Protein AF-A0A3M1N1X2-F1 (afdb_monomer)

Radius of gyration: 15.91 Å; Cα contacts (8 Å, |Δi|>4): 18; chains: 1; bounding box: 41×15×45 Å

Mean predicted aligned error: 8.95 Å

Solvent-accessible surface area (backbone atoms only — not comparable to full-atom values): 3959 Å² total; per-residue (Å²): 130,63,67,66,61,57,51,54,51,51,50,51,51,52,52,50,51,53,53,50,52,55,50,53,53,49,53,56,50,54,70,69,69,56,91,49,64,69,57,55,49,52,52,51,51,53,50,49,51,50,43,46,54,67,70,64,36,52,65,61,75,71,41,75,84,87,123

Sequence (67 aa):
MDDKKARAFRIGITVMLILAVLTIGEFYLGRAGAQWTAVFLAIALIKASLVVRDYMHIGRLFGEEEH

Secondary structure (DSSP, 8-state):
--HHHHHHHHHHHHHHHHHHHHHHHHHHHHHTT---HHHHHHHHHHHHHHIIIIIS-HHHHSS----

Nearest PDB structures (foldseek):
  7uq2-assembly1_E  TM=6.777E-01  e=6.251E+00  Tequatrovirus
  7n1p-assembly1_Lc  TM=5.536E-01  e=7.723E+00  Escherichia coli K-12
  6xz7-assembly1_Y  TM=5.534E-01  e=7.723E+00  Escherichia coli K-12
  7q4k-assembly1_BY  TM=5.479E-01  e=9.542E+00  Escherichia coli

Foldseek 3Di:
DDPVVVVLVVLVVVLVVVLVVLVVVVVVVVVVVDPPVVVVVVSVVVNVVSCCVNVVPVVVVPPDPPD

Structure (mmCIF, N/CA/C/O backbone):
data_AF-A0A3M1N1X2-F1
#
_entry.id   AF-A0A3M1N1X2-F1
#
loop_
_atom_site.group_PDB
_atom_site.id
_atom_site.type_symbol
_atom_site.label_atom_id
_atom_site.label_alt_id
_atom_site.label_comp_id
_atom_site.label_asym_id
_atom_site.label_entity_id
_atom_site.label_seq_id
_atom_site.pdbx_PDB_ins_code
_atom_site.Cartn_x
_atom_site.Cartn_y
_atom_site.Cartn_z
_atom_site.occupancy
_atom_site.B_iso_or_equiv
_atom_site.auth_seq_id
_atom_site.auth_comp_id
_atom_site.auth_asym_id
_atom_site.auth_atom_id
_atom_site.pdbx_PDB_model_num
ATOM 1 N N . MET A 1 1 ? -26.965 -9.418 13.532 1.00 50.97 1 MET A N 1
ATOM 2 C CA . MET A 1 1 ? -25.500 -9.223 13.476 1.00 50.97 1 MET A CA 1
ATOM 3 C C . MET A 1 1 ? -25.244 -7.747 13.710 1.00 50.97 1 MET A C 1
ATOM 5 O O . MET A 1 1 ? -25.640 -6.962 12.864 1.00 50.97 1 MET A O 1
ATOM 9 N N . ASP A 1 2 ? -24.680 -7.381 14.864 1.00 57.22 2 ASP A N 1
ATOM 10 C CA . ASP A 1 2 ? -24.390 -5.998 15.268 1.00 57.22 2 ASP A CA 1
ATOM 11 C C . ASP A 1 2 ? -23.783 -5.141 14.148 1.00 57.22 2 ASP A C 1
ATOM 13 O O . ASP A 1 2 ? -22.694 -5.439 13.643 1.00 57.22 2 ASP A O 1
ATOM 17 N N . ASP A 1 3 ? -24.444 -4.032 13.813 1.00 67.25 3 ASP A N 1
ATOM 18 C CA . ASP A 1 3 ? -24.021 -3.074 12.784 1.00 67.25 3 ASP A CA 1
ATOM 19 C C . ASP A 1 3 ? -22.577 -2.579 12.959 1.00 67.25 3 ASP A C 1
ATOM 21 O O . ASP A 1 3 ? -21.880 -2.322 11.971 1.00 67.25 3 ASP A O 1
ATOM 25 N N . LYS A 1 4 ? -22.086 -2.507 14.206 1.00 62.28 4 LYS A N 1
ATOM 26 C CA . LYS A 1 4 ? -20.686 -2.179 14.525 1.00 62.28 4 LYS A CA 1
ATOM 27 C C . LYS A 1 4 ? -19.705 -3.216 13.973 1.00 62.28 4 LYS A C 1
ATOM 29 O O . LYS A 1 4 ? -18.720 -2.840 13.337 1.00 62.28 4 LYS A O 1
ATOM 34 N N . LYS A 1 5 ? -19.984 -4.513 14.145 1.00 63.06 5 LYS A N 1
ATOM 35 C CA . LYS A 1 5 ? -19.128 -5.598 13.629 1.00 63.06 5 LYS A CA 1
ATOM 36 C C . LYS A 1 5 ? -19.149 -5.628 12.101 1.00 63.06 5 LYS A C 1
ATOM 38 O O . LYS A 1 5 ? -18.099 -5.739 11.474 1.00 63.06 5 LYS A O 1
ATOM 43 N N . ALA A 1 6 ? -20.323 -5.432 11.498 1.00 71.38 6 ALA A N 1
ATOM 44 C CA . ALA A 1 6 ? -20.463 -5.359 10.044 1.00 71.38 6 ALA A CA 1
ATOM 45 C C . ALA A 1 6 ? -19.739 -4.143 9.436 1.00 71.38 6 ALA A C 1
ATOM 47 O O . ALA A 1 6 ? -19.230 -4.208 8.318 1.00 71.38 6 ALA A O 1
ATOM 48 N N . ARG A 1 7 ? -19.685 -3.005 10.140 1.00 69.31 7 ARG A N 1
ATOM 49 C CA . ARG A 1 7 ? -18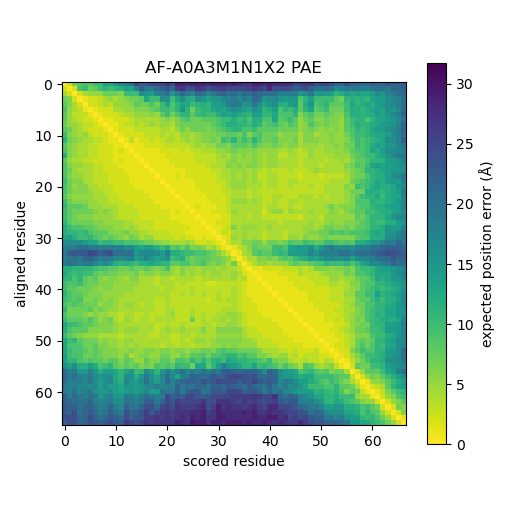.967 -1.805 9.679 1.00 69.31 7 ARG A CA 1
ATOM 50 C C . ARG A 1 7 ? -17.446 -1.972 9.784 1.00 69.31 7 ARG A C 1
ATOM 52 O O . ARG A 1 7 ? -16.758 -1.686 8.810 1.00 69.31 7 ARG A O 1
ATOM 59 N N . ALA A 1 8 ? -16.940 -2.522 10.889 1.00 70.25 8 ALA A N 1
ATOM 60 C CA . ALA A 1 8 ? -15.515 -2.833 11.048 1.00 70.25 8 ALA A CA 1
ATOM 61 C C . ALA A 1 8 ? -15.016 -3.842 9.997 1.00 70.25 8 ALA A C 1
ATOM 63 O O . ALA A 1 8 ? -13.964 -3.650 9.391 1.00 70.25 8 ALA A O 1
ATOM 64 N N . PHE A 1 9 ? -15.815 -4.874 9.710 1.00 72.94 9 PHE A N 1
ATOM 65 C CA . PHE A 1 9 ? -15.494 -5.871 8.688 1.00 72.94 9 PHE A CA 1
ATOM 66 C C . PHE A 1 9 ? -15.404 -5.266 7.276 1.00 72.94 9 PHE A C 1
ATOM 68 O O . PHE A 1 9 ? -14.487 -5.580 6.518 1.00 72.94 9 PHE A O 1
ATOM 75 N N . ARG A 1 10 ? -16.313 -4.339 6.939 1.00 77.06 10 ARG A N 1
ATOM 76 C CA . ARG A 1 10 ? -16.291 -3.612 5.657 1.00 77.06 10 ARG A CA 1
ATOM 77 C C . ARG A 1 10 ? -15.046 -2.737 5.502 1.00 77.06 10 ARG A C 1
ATOM 79 O O . ARG A 1 10 ? -14.474 -2.706 4.415 1.00 77.06 10 ARG A O 1
ATOM 86 N N . ILE A 1 11 ? -14.609 -2.065 6.569 1.00 80.31 11 ILE A N 1
ATOM 87 C CA . ILE A 1 11 ? -13.377 -1.257 6.563 1.00 80.31 11 ILE A CA 1
ATOM 88 C C . ILE A 1 11 ? -12.158 -2.154 6.317 1.00 80.31 11 ILE A C 1
ATOM 90 O O . ILE A 1 11 ? -11.392 -1.888 5.393 1.00 80.31 11 ILE A O 1
ATOM 94 N N . GLY A 1 12 ? -12.038 -3.264 7.056 1.00 79.38 12 GLY A N 1
ATOM 95 C CA . GLY A 1 12 ? -10.940 -4.220 6.879 1.00 79.38 12 GLY A CA 1
ATOM 96 C C . GLY A 1 12 ? -10.854 -4.774 5.452 1.00 79.38 12 GLY A C 1
ATOM 97 O O . GLY A 1 12 ? -9.784 -4.755 4.849 1.00 79.38 12 GLY A O 1
ATOM 98 N N . ILE A 1 13 ? -11.989 -5.178 4.867 1.00 83.06 13 ILE A N 1
ATOM 99 C CA . ILE A 1 13 ? -12.055 -5.641 3.469 1.00 83.06 13 ILE A CA 1
ATOM 100 C C . ILE A 1 13 ? -11.659 -4.540 2.483 1.00 83.06 13 ILE A C 1
ATOM 102 O O . ILE A 1 13 ? -10.931 -4.804 1.528 1.00 83.06 13 ILE A O 1
ATOM 106 N N . THR A 1 14 ? -12.118 -3.309 2.699 1.00 84.19 14 THR A N 1
ATOM 107 C CA . THR A 1 14 ? -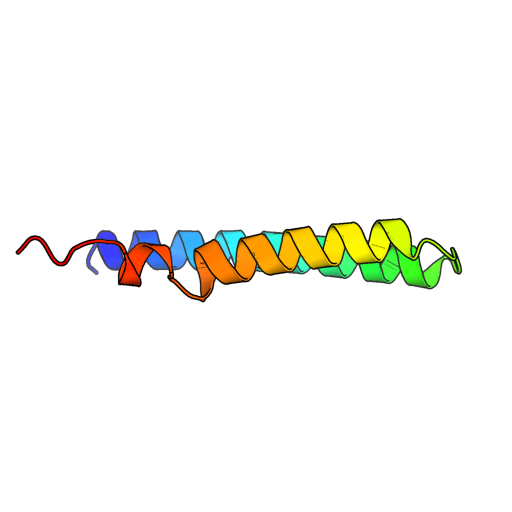11.821 -2.186 1.798 1.00 84.19 14 THR A CA 1
ATOM 108 C C . THR A 1 14 ? -10.321 -1.897 1.774 1.00 84.19 14 THR A C 1
ATOM 110 O O . THR A 1 14 ? -9.726 -1.766 0.706 1.00 84.19 14 THR A O 1
ATOM 113 N N . VAL A 1 15 ? -9.684 -1.874 2.945 1.00 84.81 15 VAL A N 1
ATOM 114 C CA . VAL A 1 15 ? -8.236 -1.667 3.079 1.00 84.81 15 VAL A CA 1
ATOM 115 C C . VAL A 1 15 ? -7.455 -2.837 2.485 1.00 84.81 15 VAL A C 1
ATOM 117 O O . VAL A 1 15 ? -6.479 -2.615 1.770 1.00 84.81 15 VAL A O 1
ATOM 120 N N . MET A 1 16 ? -7.911 -4.074 2.700 1.00 85.56 16 MET A N 1
ATOM 121 C CA . MET A 1 16 ? -7.319 -5.262 2.081 1.00 85.56 16 MET A CA 1
ATOM 122 C C . MET A 1 16 ? -7.328 -5.166 0.548 1.00 85.56 16 MET A C 1
ATOM 124 O O . MET A 1 16 ? -6.313 -5.444 -0.088 1.00 85.56 16 MET A O 1
ATOM 128 N N . LEU A 1 17 ? -8.442 -4.728 -0.049 1.00 90.81 17 LEU A N 1
ATOM 129 C CA . LEU A 1 17 ? -8.551 -4.536 -1.498 1.00 90.81 17 LEU A CA 1
ATOM 130 C C . LEU A 1 17 ? -7.591 -3.453 -2.006 1.00 90.81 17 LEU A C 1
ATOM 132 O O . LEU A 1 17 ? -6.920 -3.664 -3.014 1.00 90.81 17 LEU A O 1
ATOM 136 N N . ILE A 1 18 ? -7.466 -2.330 -1.292 1.00 88.94 18 ILE A N 1
ATOM 137 C CA . ILE A 1 18 ? -6.513 -1.264 -1.640 1.00 88.94 18 ILE A CA 1
ATOM 138 C C . ILE A 1 18 ? -5.076 -1.800 -1.619 1.00 88.94 18 ILE A C 1
ATOM 140 O O . ILE A 1 18 ? -4.333 -1.609 -2.581 1.00 88.94 18 ILE A O 1
ATOM 144 N N . LEU A 1 19 ? -4.688 -2.515 -0.557 1.00 89.06 19 LEU A N 1
ATOM 145 C CA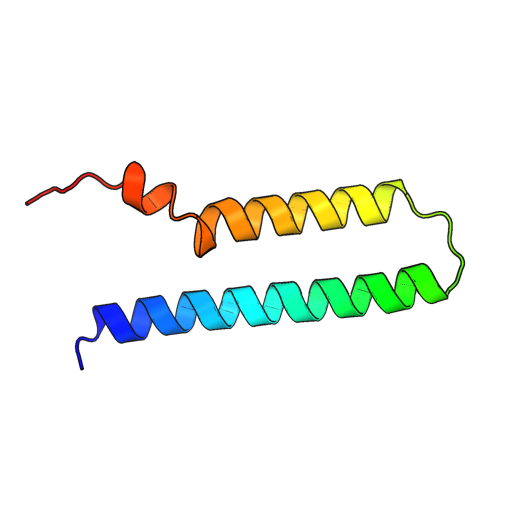 . LEU A 1 19 ? -3.354 -3.109 -0.430 1.00 89.06 19 LEU A CA 1
ATOM 146 C C . LEU A 1 19 ? -3.076 -4.144 -1.528 1.00 89.06 19 LEU A C 1
ATOM 148 O O . LEU A 1 19 ? -1.960 -4.198 -2.055 1.00 89.06 19 LEU A O 1
ATOM 152 N N . ALA A 1 20 ? -4.079 -4.942 -1.898 1.0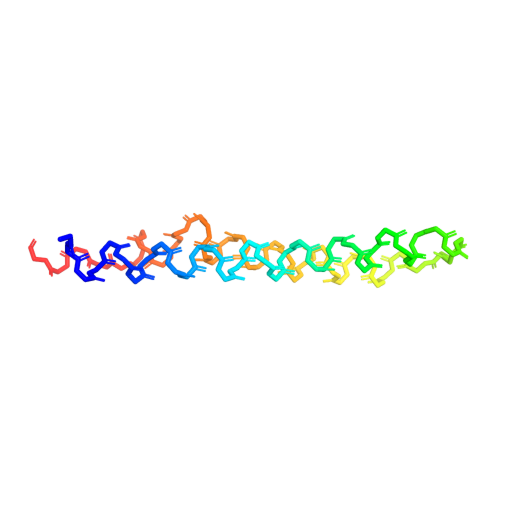0 90.75 20 ALA A N 1
ATOM 153 C CA . ALA A 1 20 ? -3.971 -5.920 -2.975 1.00 90.75 20 ALA A CA 1
ATOM 154 C C . ALA A 1 20 ? -3.701 -5.239 -4.325 1.00 90.75 20 ALA A C 1
ATOM 156 O O . ALA A 1 20 ? -2.747 -5.602 -5.011 1.00 90.75 20 ALA A O 1
ATOM 157 N N . VAL A 1 21 ? -4.47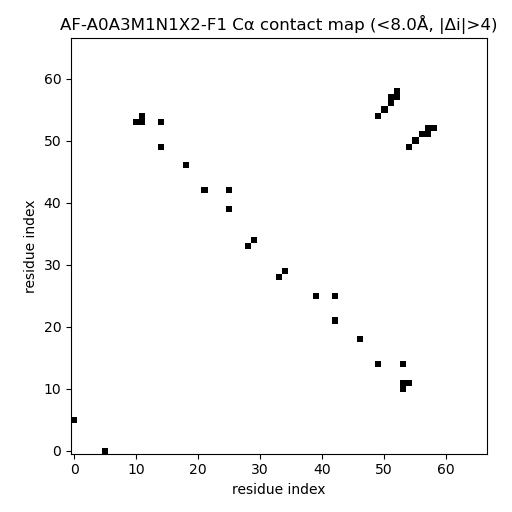0 -4.201 -4.671 1.00 93.44 21 VAL A N 1
ATOM 158 C CA . VAL A 1 21 ? -4.267 -3.425 -5.907 1.00 93.44 21 VAL A CA 1
ATOM 159 C C . VAL A 1 21 ? -2.882 -2.781 -5.933 1.00 93.44 21 VAL A C 1
ATOM 161 O O . VAL A 1 21 ? -2.178 -2.876 -6.937 1.00 93.44 21 VAL A O 1
ATOM 164 N N . LEU A 1 22 ? -2.450 -2.187 -4.817 1.00 89.25 22 LEU A N 1
ATOM 165 C CA . LEU A 1 22 ? -1.137 -1.548 -4.712 1.00 89.25 22 LEU A CA 1
ATOM 166 C C . LEU A 1 22 ? 0.010 -2.557 -4.912 1.00 89.25 22 LEU A C 1
ATOM 168 O O . LEU A 1 22 ? 1.012 -2.254 -5.551 1.00 89.25 22 LEU A O 1
ATOM 172 N N . THR A 1 23 ? -0.166 -3.784 -4.415 1.00 90.56 23 THR A N 1
ATOM 173 C CA . THR A 1 23 ? 0.800 -4.884 -4.575 1.00 90.56 23 THR A CA 1
ATOM 174 C C . THR A 1 23 ? 0.858 -5.398 -6.010 1.00 90.56 23 THR A C 1
ATOM 176 O O . THR A 1 23 ? 1.944 -5.649 -6.528 1.00 90.56 23 THR A O 1
ATOM 179 N N . ILE A 1 24 ? -0.292 -5.510 -6.678 1.00 93.81 24 ILE A N 1
ATOM 180 C CA . ILE A 1 24 ? -0.349 -5.872 -8.098 1.00 93.81 24 ILE A CA 1
ATOM 181 C C . ILE A 1 24 ? 0.352 -4.800 -8.942 1.00 93.81 24 ILE A C 1
ATOM 183 O O . ILE A 1 24 ? 1.162 -5.135 -9.806 1.00 93.81 24 ILE A O 1
ATOM 187 N N . GLY A 1 25 ? 0.092 -3.519 -8.662 1.00 89.88 25 GLY A N 1
ATOM 188 C CA . GLY A 1 25 ? 0.761 -2.398 -9.322 1.00 89.88 25 GLY A CA 1
ATOM 189 C C . GLY A 1 25 ? 2.284 -2.475 -9.196 1.00 89.88 25 GLY A C 1
ATOM 190 O O . GLY A 1 25 ? 2.983 -2.421 -10.204 1.00 89.88 25 GLY A O 1
ATOM 191 N N . GLU A 1 26 ? 2.803 -2.694 -7.985 1.00 87.50 26 GLU A N 1
ATOM 192 C CA . GLU A 1 26 ? 4.244 -2.884 -7.769 1.00 87.50 26 GLU A CA 1
ATOM 193 C C . GLU A 1 26 ? 4.817 -4.077 -8.524 1.00 87.50 26 GLU A C 1
ATOM 195 O O . GLU A 1 26 ? 5.903 -3.967 -9.086 1.00 87.50 26 GLU A O 1
ATOM 200 N N . PHE A 1 27 ? 4.110 -5.206 -8.565 1.00 88.94 27 PHE A N 1
ATOM 201 C CA . PHE A 1 27 ? 4.588 -6.386 -9.279 1.00 88.94 27 PHE A CA 1
ATOM 202 C C . PHE A 1 27 ? 4.802 -6.094 -10.770 1.00 88.94 27 PHE A C 1
ATOM 204 O O . PHE A 1 27 ? 5.837 -6.456 -11.332 1.00 88.94 27 PHE A O 1
ATOM 211 N N . TYR A 1 28 ? 3.863 -5.390 -11.406 1.00 89.75 28 TYR A N 1
ATOM 212 C CA . TYR A 1 28 ? 4.007 -4.992 -12.807 1.00 89.75 28 TYR A CA 1
ATOM 213 C C . TYR A 1 28 ? 5.111 -3.952 -13.013 1.00 89.75 28 TYR A C 1
ATOM 215 O O . TYR A 1 28 ? 5.879 -4.069 -13.969 1.00 89.75 28 TYR A O 1
ATOM 223 N N . LEU A 1 29 ? 5.240 -2.982 -12.102 1.00 86.06 29 LEU A N 1
ATOM 224 C CA . LEU A 1 29 ? 6.323 -1.994 -12.133 1.00 86.06 29 LEU A CA 1
ATOM 225 C C . LEU A 1 29 ? 7.703 -2.651 -11.975 1.00 86.06 29 LEU A C 1
ATOM 227 O O . LEU A 1 29 ? 8.635 -2.311 -12.700 1.00 86.06 29 LEU A O 1
ATOM 231 N N . GLY A 1 30 ? 7.829 -3.632 -11.078 1.00 84.94 30 GLY A N 1
ATOM 232 C CA . GLY A 1 30 ? 9.068 -4.380 -10.859 1.00 84.94 30 GLY A CA 1
ATOM 233 C C . GLY A 1 30 ? 9.401 -5.285 -12.040 1.00 84.94 30 GLY A C 1
ATOM 234 O O . GLY A 1 30 ? 10.553 -5.368 -12.462 1.00 84.94 30 GLY A O 1
ATOM 235 N N . ARG A 1 31 ? 8.379 -5.902 -12.646 1.00 87.19 31 ARG A N 1
ATOM 236 C CA . ARG A 1 31 ? 8.530 -6.716 -13.858 1.00 87.19 31 ARG A CA 1
ATOM 237 C C . ARG A 1 31 ? 9.034 -5.909 -15.057 1.00 87.19 31 ARG A C 1
ATOM 239 O O . ARG A 1 31 ? 9.729 -6.475 -15.894 1.00 87.19 31 ARG A O 1
ATOM 246 N N . ALA A 1 32 ? 8.723 -4.616 -15.142 1.00 85.75 32 ALA A N 1
ATOM 247 C CA . ALA A 1 32 ? 9.215 -3.747 -16.212 1.00 85.75 32 ALA A CA 1
ATOM 248 C C . ALA A 1 32 ? 10.735 -3.468 -16.137 1.00 85.75 32 ALA A C 1
ATOM 250 O O . ALA A 1 32 ? 11.273 -2.811 -17.024 1.00 85.75 32 ALA A O 1
ATOM 251 N N . GLY A 1 33 ? 11.441 -3.963 -15.109 1.00 74.94 33 GLY A N 1
ATOM 252 C CA . GLY A 1 33 ? 12.899 -3.835 -14.983 1.00 74.94 33 GLY A CA 1
ATOM 253 C C . GLY A 1 33 ? 13.367 -2.430 -14.598 1.00 74.94 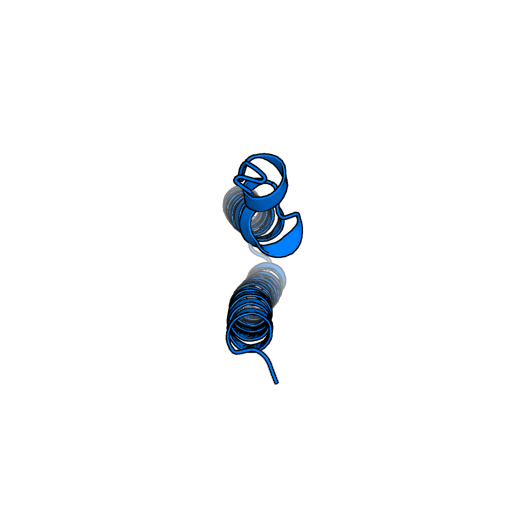33 GLY A C 1
ATOM 254 O O . GLY A 1 33 ? 14.555 -2.121 -14.679 1.00 74.94 33 GLY A O 1
ATOM 255 N N . ALA A 1 34 ? 12.443 -1.567 -14.181 1.00 73.38 34 ALA A N 1
ATOM 256 C CA . ALA A 1 34 ? 12.737 -0.196 -13.820 1.00 73.38 34 ALA A CA 1
ATOM 257 C C . ALA A 1 34 ? 13.364 -0.124 -12.418 1.00 73.38 34 ALA A C 1
ATOM 259 O O . ALA A 1 34 ? 12.779 -0.578 -11.433 1.00 73.38 34 ALA A O 1
ATOM 260 N N . GLN A 1 35 ? 14.547 0.487 -12.305 1.00 72.94 35 GLN A N 1
ATOM 261 C CA . GLN A 1 35 ? 15.186 0.767 -11.014 1.00 72.94 35 GLN A CA 1
ATOM 262 C C . GLN A 1 35 ? 14.513 1.975 -10.347 1.00 72.94 35 GLN A C 1
ATOM 264 O O . GLN A 1 35 ? 15.071 3.064 -10.255 1.00 72.94 35 GLN A O 1
ATOM 269 N N . TRP A 1 36 ? 13.262 1.798 -9.927 1.00 82.69 36 TRP A N 1
ATOM 270 C CA . TRP A 1 36 ? 12.453 2.829 -9.279 1.00 82.69 36 TRP A CA 1
ATOM 271 C C . TRP A 1 36 ? 12.422 2.642 -7.766 1.00 82.69 36 TRP A C 1
ATOM 273 O O . TRP A 1 36 ? 11.366 2.649 -7.139 1.00 82.69 36 TRP A O 1
ATOM 283 N N . THR A 1 37 ? 13.599 2.483 -7.161 1.00 84.75 37 THR A N 1
ATOM 284 C CA . THR A 1 37 ? 13.753 2.242 -5.719 1.00 84.75 37 THR A CA 1
ATOM 285 C C . THR A 1 37 ? 13.005 3.279 -4.879 1.00 84.75 37 THR A C 1
ATOM 287 O O . THR A 1 37 ? 12.346 2.920 -3.909 1.00 84.75 37 THR A O 1
ATOM 290 N N . ALA A 1 38 ? 13.027 4.554 -5.286 1.00 86.56 38 ALA A N 1
ATOM 291 C CA . ALA A 1 38 ? 12.286 5.621 -4.611 1.00 86.56 38 ALA A CA 1
ATOM 292 C C . ALA A 1 38 ? 10.756 5.449 -4.698 1.00 86.56 38 ALA A C 1
ATOM 294 O O . ALA A 1 38 ? 10.053 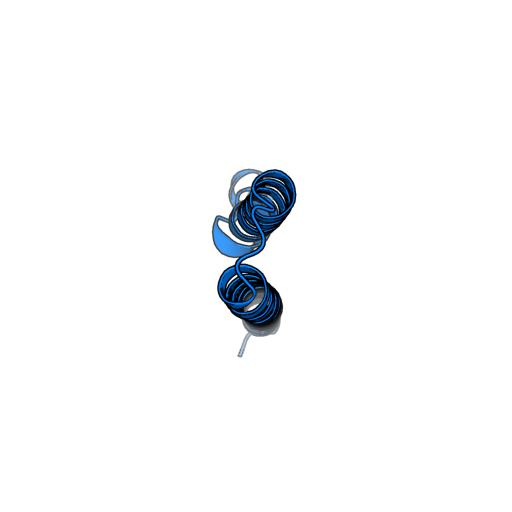5.722 -3.727 1.00 86.56 38 ALA A O 1
ATOM 295 N N . VAL A 1 39 ? 10.234 4.958 -5.829 1.00 86.00 39 VAL A N 1
ATOM 296 C CA . VAL A 1 39 ? 8.795 4.698 -6.015 1.00 86.00 39 VAL A CA 1
ATOM 297 C C . VAL A 1 39 ? 8.361 3.505 -5.167 1.00 86.00 39 VAL A C 1
ATOM 299 O O . VAL A 1 39 ? 7.368 3.605 -4.454 1.00 86.00 39 VAL A O 1
ATOM 302 N N . PHE A 1 40 ? 9.130 2.411 -5.169 1.00 88.06 40 PHE A N 1
ATOM 303 C CA . PHE A 1 40 ? 8.863 1.254 -4.306 1.00 88.06 40 PHE A CA 1
ATOM 304 C C . PHE A 1 40 ? 8.918 1.624 -2.822 1.00 88.06 40 PHE A C 1
ATOM 306 O O . PHE A 1 40 ? 8.054 1.213 -2.052 1.00 88.06 40 PHE A O 1
ATOM 313 N N . LEU A 1 41 ? 9.872 2.470 -2.420 1.00 90.25 41 LEU A N 1
ATOM 314 C CA . LEU A 1 41 ? 9.959 2.963 -1.047 1.00 90.25 41 LEU A CA 1
ATOM 315 C C . LEU A 1 41 ? 8.723 3.792 -0.661 1.00 90.25 41 LEU A C 1
ATOM 317 O O . LEU A 1 41 ? 8.159 3.591 0.412 1.00 90.25 41 LEU A O 1
ATOM 321 N N . ALA A 1 42 ? 8.263 4.687 -1.540 1.00 89.88 42 ALA A N 1
ATOM 322 C CA . ALA A 1 42 ? 7.051 5.468 -1.303 1.00 89.88 42 ALA A CA 1
ATOM 323 C C . ALA A 1 42 ? 5.806 4.574 -1.184 1.00 89.88 42 ALA A C 1
ATOM 325 O O . ALA A 1 42 ? 4.996 4.755 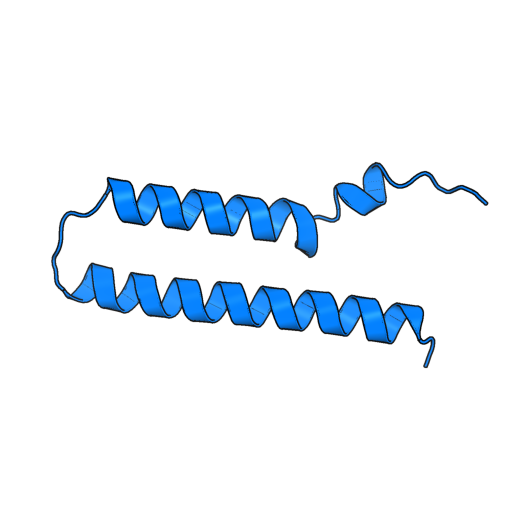-0.273 1.00 89.88 42 ALA A O 1
ATOM 326 N N . ILE A 1 43 ? 5.673 3.570 -2.057 1.00 88.94 43 ILE A N 1
ATOM 327 C CA . ILE A 1 43 ? 4.566 2.611 -2.002 1.00 88.94 43 ILE A CA 1
ATOM 328 C C . ILE A 1 43 ? 4.616 1.800 -0.700 1.00 88.94 43 ILE A C 1
ATOM 330 O O . ILE A 1 43 ? 3.587 1.645 -0.037 1.00 88.94 43 ILE A O 1
ATOM 334 N N . ALA A 1 44 ? 5.800 1.348 -0.282 1.00 89.56 44 ALA A N 1
ATOM 335 C CA . ALA A 1 44 ? 5.989 0.643 0.981 1.00 89.56 44 ALA A CA 1
ATOM 336 C C . ALA A 1 44 ? 5.570 1.498 2.191 1.00 89.56 44 ALA A C 1
ATOM 338 O O . ALA A 1 44 ? 4.877 0.997 3.078 1.00 89.56 44 ALA A O 1
ATOM 339 N N . LEU A 1 45 ? 5.906 2.795 2.205 1.00 92.12 45 LEU A N 1
ATOM 340 C CA . LEU A 1 45 ? 5.487 3.724 3.262 1.00 92.12 45 LEU A CA 1
ATOM 341 C C . LEU A 1 45 ? 3.967 3.924 3.295 1.00 92.12 45 LEU A C 1
ATOM 343 O O . LEU A 1 45 ? 3.368 3.909 4.372 1.00 92.12 45 LEU A O 1
ATOM 347 N N . ILE A 1 46 ? 3.325 4.055 2.131 1.00 89.94 46 ILE A N 1
ATOM 348 C CA . ILE A 1 46 ? 1.862 4.164 2.038 1.00 89.94 46 ILE A CA 1
ATOM 349 C C . ILE A 1 46 ? 1.198 2.899 2.595 1.00 89.94 46 ILE A C 1
ATOM 351 O O . ILE A 1 46 ? 0.290 2.998 3.422 1.00 89.94 46 ILE A O 1
ATOM 355 N N . LYS A 1 47 ? 1.671 1.705 2.207 1.00 87.19 47 LYS A N 1
ATOM 356 C CA . LYS A 1 47 ? 1.145 0.441 2.751 1.00 87.19 47 LYS A CA 1
ATOM 357 C C . LYS A 1 47 ? 1.337 0.350 4.254 1.00 87.19 47 LYS A C 1
ATOM 359 O O . LYS A 1 47 ? 0.398 -0.022 4.949 1.00 87.19 47 LYS A O 1
ATOM 364 N N . ALA A 1 48 ? 2.525 0.692 4.751 1.00 87.62 48 ALA A N 1
ATOM 365 C CA . ALA A 1 48 ? 2.814 0.670 6.178 1.00 87.62 48 ALA A CA 1
ATOM 366 C C . ALA A 1 48 ? 1.844 1.578 6.946 1.00 87.62 48 ALA A C 1
ATOM 368 O O . ALA A 1 48 ? 1.269 1.147 7.940 1.00 87.62 48 ALA A O 1
ATOM 369 N N . SER A 1 49 ? 1.578 2.787 6.443 1.00 85.44 49 SER A N 1
ATOM 370 C CA . SER A 1 49 ? 0.616 3.707 7.057 1.00 85.44 49 SER A CA 1
ATOM 371 C C . SER A 1 49 ? -0.809 3.136 7.081 1.00 85.44 49 SER A C 1
ATOM 373 O O . SER A 1 49 ? -1.463 3.163 8.124 1.00 85.44 49 SER A O 1
ATOM 375 N N . LEU A 1 50 ? -1.270 2.541 5.973 1.00 84.06 50 LEU A N 1
ATOM 376 C CA . LEU A 1 50 ? -2.588 1.897 5.890 1.00 84.06 50 LEU A CA 1
ATOM 377 C C . LEU A 1 50 ? -2.704 0.691 6.832 1.00 84.06 50 LEU A C 1
ATOM 379 O O . LEU A 1 50 ? -3.690 0.555 7.548 1.00 84.06 50 LEU A O 1
ATOM 383 N N . VAL A 1 51 ? -1.688 -0.172 6.880 1.00 83.00 51 VAL A N 1
ATOM 384 C CA . VAL A 1 51 ? -1.679 -1.352 7.757 1.00 83.00 51 VAL A CA 1
ATOM 385 C C . VAL A 1 51 ? -1.648 -0.940 9.231 1.00 83.00 51 VAL A C 1
ATOM 387 O O . VAL A 1 51 ? -2.401 -1.483 10.038 1.00 83.00 51 VAL A O 1
ATOM 390 N N . VAL A 1 52 ? -0.825 0.044 9.597 1.00 81.88 52 VAL A N 1
ATOM 391 C CA . VAL A 1 52 ? -0.727 0.523 10.983 1.00 81.88 52 VAL A CA 1
ATOM 392 C C . VAL A 1 52 ? -2.035 1.179 11.439 1.00 81.88 52 VAL A C 1
ATOM 394 O O . VAL A 1 52 ? -2.504 0.923 12.550 1.00 81.88 52 VAL A O 1
ATOM 397 N N . ARG A 1 53 ? -2.658 1.997 10.585 1.00 75.62 53 ARG A N 1
ATOM 398 C CA . ARG A 1 53 ? -3.894 2.705 10.932 1.00 75.62 53 ARG A CA 1
ATOM 399 C C . ARG A 1 53 ? -5.101 1.771 10.996 1.00 75.62 53 ARG A C 1
ATOM 401 O O . ARG A 1 53 ? 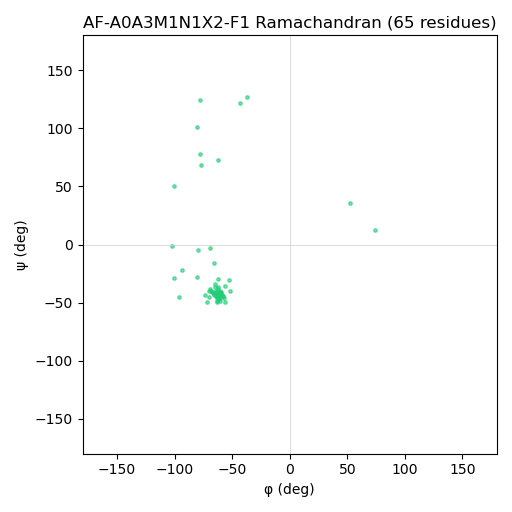-5.842 1.805 11.974 1.00 75.62 53 ARG A O 1
ATOM 408 N N . ASP A 1 54 ? -5.288 0.947 9.969 1.00 71.38 54 ASP A N 1
ATOM 409 C CA . ASP A 1 54 ? -6.535 0.212 9.756 1.00 71.38 54 ASP A CA 1
ATOM 410 C C . ASP A 1 54 ? -6.469 -1.261 10.211 1.00 71.38 54 ASP A C 1
ATOM 412 O O . ASP A 1 54 ? -7.480 -1.813 10.641 1.00 71.38 54 ASP A O 1
ATOM 416 N N . TYR A 1 55 ? -5.294 -1.904 10.182 1.00 67.75 55 TYR A N 1
ATOM 417 C CA . TYR A 1 55 ? -5.121 -3.293 10.643 1.00 67.75 55 TYR A CA 1
ATOM 418 C C . TYR A 1 55 ? -4.614 -3.376 12.087 1.00 67.75 55 TYR A C 1
ATOM 420 O O . TYR A 1 55 ? -5.159 -4.142 12.885 1.00 67.75 55 TYR A O 1
ATOM 428 N N . MET A 1 56 ? -3.610 -2.574 12.459 1.00 70.25 56 MET A N 1
ATOM 429 C CA . MET A 1 56 ? -3.026 -2.613 13.809 1.00 70.25 56 MET A CA 1
ATOM 430 C C . MET A 1 56 ? -3.843 -1.867 14.865 1.00 70.25 56 MET A C 1
ATOM 432 O O . MET A 1 56 ? -3.526 -1.968 16.045 1.00 70.25 56 MET A O 1
ATOM 436 N N . HIS A 1 57 ? -4.930 -1.188 14.486 1.00 62.66 57 HIS A N 1
ATOM 437 C CA . HIS A 1 57 ? -5.861 -0.590 15.444 1.00 62.66 57 HIS A CA 1
ATOM 438 C C . HIS A 1 57 ? -5.168 0.316 16.483 1.00 62.66 57 HIS A C 1
ATOM 440 O O . HIS A 1 57 ? -5.614 0.387 17.627 1.00 62.66 57 HIS A O 1
ATOM 446 N N . ILE A 1 58 ? -4.116 1.055 16.107 1.00 55.03 58 ILE A N 1
ATOM 447 C CA . ILE A 1 58 ? -3.549 2.080 17.000 1.00 55.03 58 ILE A CA 1
ATOM 448 C C . ILE A 1 58 ? -4.648 3.082 17.405 1.00 55.03 58 ILE A C 1
ATOM 450 O O . ILE A 1 58 ? -4.747 3.454 18.567 1.00 55.03 58 ILE A O 1
ATOM 454 N N . GLY A 1 59 ? -5.587 3.396 16.507 1.00 53.59 59 GLY A N 1
ATOM 455 C CA . GLY A 1 59 ? -6.771 4.200 16.836 1.00 53.59 59 GLY A CA 1
ATOM 456 C C . GLY A 1 59 ? -7.770 3.558 17.817 1.00 53.59 59 GLY A C 1
ATOM 457 O O . GLY A 1 59 ? -8.601 4.270 18.357 1.00 53.59 59 GLY A O 1
ATOM 458 N N . ARG A 1 60 ? -7.706 2.241 18.072 1.00 53.66 60 ARG A N 1
ATOM 459 C CA . ARG A 1 60 ? -8.501 1.549 19.112 1.00 53.66 60 ARG A CA 1
ATOM 460 C C . ARG A 1 60 ? -7.745 1.422 20.437 1.00 53.66 60 ARG A C 1
ATOM 462 O O . ARG A 1 60 ? -8.379 1.231 21.457 1.00 53.66 60 ARG A O 1
ATOM 469 N N . LEU A 1 61 ? -6.413 1.502 20.411 1.00 53.31 61 LEU A N 1
ATOM 470 C CA . LEU A 1 61 ? -5.552 1.577 21.600 1.00 53.31 61 LEU A CA 1
ATOM 471 C C . LEU A 1 61 ? -5.486 3.001 22.181 1.00 53.31 61 LEU A C 1
ATOM 473 O O . LEU A 1 61 ? -5.288 3.155 23.378 1.00 53.31 61 LEU A O 1
ATOM 477 N N . PHE A 1 62 ? -5.668 4.025 21.337 1.00 54.94 62 PHE A N 1
ATOM 478 C CA . PHE A 1 62 ? -5.822 5.436 21.730 1.00 54.94 62 PHE A CA 1
ATOM 479 C C . PHE A 1 62 ? -7.273 5.934 21.686 1.00 54.94 62 PHE A C 1
ATOM 481 O O . PHE A 1 62 ? -7.536 7.094 21.985 1.00 54.94 62 PHE A O 1
ATOM 488 N N . GLY A 1 63 ? -8.212 5.081 21.281 1.00 51.50 63 GLY A N 1
ATOM 489 C CA . GLY A 1 63 ? -9.627 5.325 21.507 1.00 51.50 63 GLY A CA 1
ATOM 490 C C . GLY A 1 63 ? -9.905 4.923 22.940 1.00 51.50 63 GLY A C 1
ATOM 491 O O . GLY A 1 63 ? -9.976 3.729 23.215 1.00 51.50 63 GLY A O 1
ATOM 492 N N . GLU A 1 64 ? -9.981 5.915 23.823 1.00 51.22 64 GLU A N 1
ATOM 493 C CA . GLU A 1 64 ? -10.495 5.761 25.177 1.00 51.22 64 GLU A CA 1
ATOM 494 C C . GLU A 1 64 ? -11.665 4.777 25.189 1.00 51.22 64 GLU A C 1
ATOM 496 O O . GLU A 1 64 ? -12.644 4.908 24.445 1.00 51.22 64 GLU A O 1
ATOM 501 N N . GLU A 1 65 ? -11.546 3.784 26.061 1.00 49.50 65 GLU A N 1
ATOM 502 C CA . GLU A 1 65 ? -12.690 3.119 26.652 1.00 49.50 65 GLU A CA 1
ATOM 503 C C . GLU A 1 65 ? -13.466 4.166 27.471 1.00 49.50 65 GLU A C 1
ATOM 505 O O . GLU A 1 65 ? -13.434 4.165 28.695 1.00 49.50 65 GLU A O 1
ATOM 510 N N . GLU A 1 66 ? -14.159 5.097 26.811 1.00 48.91 66 GLU A N 1
ATOM 511 C CA . GLU A 1 66 ? -15.300 5.772 27.428 1.00 48.91 66 GLU A CA 1
ATOM 512 C C . GLU A 1 66 ? -16.491 4.812 27.363 1.00 48.91 66 GLU A C 1
ATOM 514 O O . GLU A 1 66 ? -17.331 4.898 26.460 1.00 48.91 66 GLU A O 1
ATOM 519 N N . HIS A 1 67 ? -16.492 3.836 28.279 1.00 35.88 67 HIS A N 1
ATOM 520 C CA . HIS A 1 67 ? -17.633 3.494 29.141 1.00 35.88 67 HIS A CA 1
ATOM 521 C C . HIS A 1 67 ? -17.325 2.335 30.096 1.00 35.88 67 HIS A C 1
ATOM 523 O O . HIS A 1 67 ? -16.989 1.234 29.603 1.00 35.88 67 HIS A O 1
#

pLDDT: mean 76.72, std 14.36, range [35.88, 93.81]